Protein AF-A0A9E0ZTP9-F1 (afdb_monomer_lite)

Radius of gyration: 13.66 Å; chains: 1; bounding box: 36×29×37 Å

Sequence (133 aa):
MVERITGANGSGKTSLMIKRTEEVLKNSDGTVVFIDSSDSLNYILPKGVRLINAKDFGIHGAKTLYGFISGLCAGNYDITDIFIDTTLKIIWNKTTDMDDFTSLLFELSKTTGVNFHIAYCDNYSPELVHENY

Foldseek 3Di:
DEKEKEAAPPQCSVVVLQVVLVVCVVVAPFAAEEEEQDPPCPPPHDPRYHYDHCVVVVQAALVSVLVVVLVVLVVDLRAAEYEYEQVCVRHDDPPDDPVVSSVSVVVSCVVRVHYYYYYHYDPVHNHIDMDDD

pLDDT: mean 90.91, std 7.98, range [61.66, 98.56]

Secondary structure (DSSP, 8-state):
-EEEEEESTTSSHHHHHHHHHHHHHHH-SSEEEEEESSTTSTTTS-TT-EEEETTTTT--SHHHHHHHHHHHHHH-TTEEEEEETTHHHHH--TT--HHHHHHHHHHHHHHH--EEEEEEE-SS--S-EEEE-

Structure (mmCIF, N/CA/C/O backbone):
data_AF-A0A9E0ZTP9-F1
#
_entry.id   AF-A0A9E0ZTP9-F1
#
loop_
_atom_site.group_PDB
_atom_site.id
_atom_site.type_symbol
_atom_site.label_atom_id
_atom_site.label_alt_id
_atom_site.label_comp_id
_atom_site.label_asym_id
_atom_site.label_entity_id
_atom_site.label_seq_id
_atom_site.pdbx_PDB_ins_code
_atom_site.Cartn_x
_atom_site.Cartn_y
_atom_site.Cartn_z
_atom_site.occupancy
_atom_site.B_iso_or_equiv
_atom_site.auth_seq_id
_atom_site.auth_comp_id
_atom_site.auth_asym_id
_atom_site.auth_atom_id
_atom_site.pdbx_PDB_model_num
ATOM 1 N N . MET A 1 1 ? -4.799 12.003 3.461 1.00 92.62 1 MET A N 1
ATOM 2 C CA . MET A 1 1 ? -3.355 12.300 3.416 1.00 92.62 1 MET A CA 1
ATOM 3 C C . MET A 1 1 ? -2.650 11.284 2.528 1.00 92.62 1 MET A C 1
ATOM 5 O O . MET A 1 1 ? -3.094 10.137 2.464 1.00 92.62 1 MET A O 1
ATOM 9 N N . VAL A 1 2 ? -1.552 11.687 1.882 1.00 96.44 2 VAL A N 1
ATOM 10 C CA . VAL A 1 2 ? -0.574 10.759 1.292 1.00 96.44 2 VAL A CA 1
ATOM 11 C C . VAL A 1 2 ? 0.808 10.986 1.909 1.00 96.44 2 VAL A C 1
ATOM 13 O O . VAL A 1 2 ? 1.353 12.081 1.838 1.00 96.44 2 VAL A O 1
ATOM 16 N N . GLU A 1 3 ? 1.374 9.945 2.509 1.00 95.62 3 GLU A N 1
ATOM 17 C CA . GLU A 1 3 ? 2.735 9.898 3.046 1.00 95.62 3 GLU A CA 1
ATOM 18 C C . GLU A 1 3 ? 3.663 9.221 2.027 1.00 95.62 3 GLU A C 1
ATOM 20 O O . GLU A 1 3 ? 3.366 8.128 1.535 1.00 95.62 3 GLU A O 1
ATOM 25 N N . ARG A 1 4 ? 4.800 9.846 1.716 1.00 93.94 4 ARG A N 1
ATOM 26 C CA . ARG A 1 4 ? 5.852 9.292 0.857 1.00 93.94 4 ARG A CA 1
ATOM 27 C C . ARG A 1 4 ? 7.104 8.991 1.664 1.00 93.94 4 ARG A C 1
ATOM 29 O O . ARG A 1 4 ? 7.622 9.857 2.361 1.00 93.94 4 ARG A O 1
ATOM 36 N N . ILE A 1 5 ? 7.618 7.775 1.502 1.00 93.81 5 ILE A N 1
ATOM 37 C CA . ILE A 1 5 ? 8.892 7.316 2.056 1.00 93.81 5 ILE A CA 1
ATOM 38 C C . ILE A 1 5 ? 9.822 6.952 0.897 1.00 93.81 5 ILE A C 1
ATOM 40 O O . ILE A 1 5 ? 9.654 5.926 0.230 1.00 93.81 5 ILE A O 1
ATOM 44 N N . THR A 1 6 ? 10.829 7.784 0.655 1.00 92.81 6 THR A N 1
ATOM 45 C CA . THR A 1 6 ? 11.789 7.598 -0.441 1.00 92.81 6 THR A CA 1
ATOM 46 C C . THR A 1 6 ? 13.210 7.427 0.084 1.00 92.81 6 THR A C 1
ATOM 48 O O . THR A 1 6 ? 13.497 7.615 1.264 1.00 92.81 6 THR A O 1
ATOM 51 N N . GLY A 1 7 ? 14.095 6.938 -0.781 1.00 90.88 7 GLY A N 1
ATOM 52 C CA . GLY A 1 7 ? 15.504 6.719 -0.469 1.00 90.88 7 GLY A CA 1
ATOM 53 C C . GLY A 1 7 ? 16.114 5.587 -1.294 1.00 90.88 7 GLY A C 1
ATOM 54 O O . GLY A 1 7 ? 15.385 4.762 -1.863 1.00 90.88 7 GLY A O 1
ATOM 55 N N . ALA A 1 8 ? 17.439 5.480 -1.310 1.00 90.19 8 ALA A N 1
ATOM 56 C CA . ALA A 1 8 ? 18.153 4.442 -2.054 1.00 90.19 8 ALA A CA 1
ATOM 57 C C . ALA A 1 8 ? 17.848 3.008 -1.565 1.00 90.19 8 ALA A C 1
ATOM 59 O O . AL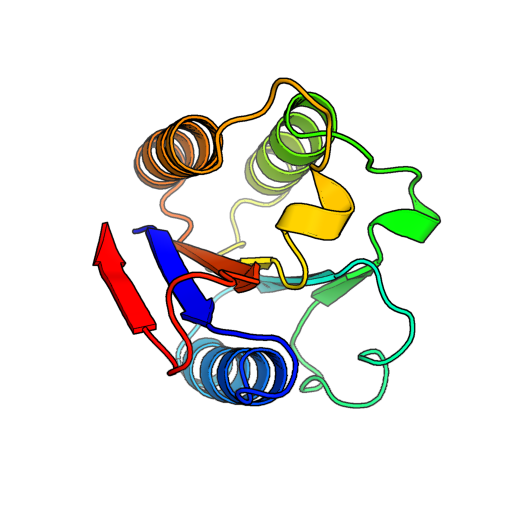A A 1 8 ? 17.340 2.770 -0.464 1.00 90.19 8 ALA A O 1
ATOM 60 N N . ASN A 1 9 ? 18.140 1.998 -2.386 1.00 87.94 9 ASN A N 1
ATOM 61 C CA . ASN A 1 9 ? 18.021 0.598 -1.965 1.00 87.94 9 ASN A CA 1
ATOM 62 C C . ASN A 1 9 ? 18.886 0.324 -0.723 1.00 87.94 9 ASN A C 1
ATOM 64 O O . ASN A 1 9 ? 20.045 0.718 -0.671 1.00 87.94 9 ASN A O 1
ATOM 68 N N . GLY A 1 10 ? 18.318 -0.358 0.275 1.00 87.12 10 GLY A N 1
ATOM 69 C CA . GLY A 1 10 ? 18.999 -0.620 1.548 1.00 87.12 10 GLY A CA 1
ATOM 70 C C . GLY A 1 10 ? 18.915 0.509 2.583 1.00 87.12 10 GLY A C 1
ATOM 71 O O . GLY A 1 10 ? 19.358 0.300 3.705 1.00 87.12 10 GLY A O 1
ATOM 72 N N . SER A 1 11 ? 18.284 1.651 2.279 1.00 90.75 11 SER A N 1
ATOM 73 C CA . SER A 1 11 ? 18.158 2.777 3.225 1.00 90.75 11 SER A CA 1
ATOM 74 C C . SER A 1 11 ? 17.234 2.526 4.429 1.00 90.75 11 SER A C 1
ATOM 76 O O . SER A 1 11 ? 17.151 3.366 5.314 1.00 90.75 11 SER A O 1
ATOM 78 N N . GLY A 1 12 ? 16.529 1.387 4.483 1.00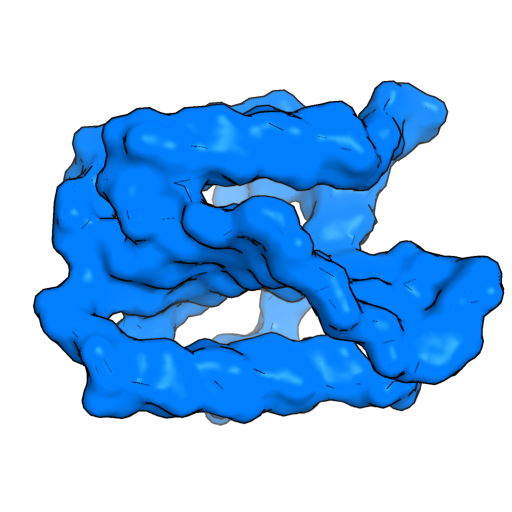 91.00 12 GLY A N 1
ATOM 79 C CA . GLY A 1 12 ? 15.638 1.031 5.599 1.00 91.00 12 GLY A CA 1
ATOM 80 C C . GLY A 1 12 ? 14.149 1.357 5.405 1.00 91.00 12 GLY A C 1
ATOM 81 O O . GLY A 1 12 ? 13.389 1.244 6.362 1.00 91.00 12 GLY A O 1
ATOM 82 N N . LYS A 1 13 ? 13.707 1.707 4.186 1.00 92.38 13 LYS A N 1
ATOM 83 C CA . LYS A 1 13 ? 12.299 2.048 3.868 1.00 92.38 13 LYS A CA 1
ATOM 84 C C . LYS A 1 13 ? 11.284 1.021 4.371 1.00 92.38 13 LYS A C 1
ATOM 86 O O . LYS A 1 13 ? 10.361 1.382 5.086 1.00 92.38 13 LYS A O 1
ATOM 91 N N . THR A 1 14 ? 11.476 -0.256 4.041 1.00 91.31 14 THR A N 1
ATOM 92 C CA . THR A 1 14 ? 10.558 -1.332 4.446 1.00 91.31 14 THR A CA 1
ATOM 93 C C . THR A 1 14 ? 10.484 -1.463 5.969 1.00 91.31 14 THR A C 1
ATOM 95 O O . THR A 1 14 ? 9.394 -1.561 6.525 1.00 91.31 14 THR A O 1
ATOM 98 N N . SER A 1 15 ? 11.618 -1.374 6.673 1.00 91.75 15 SER A N 1
ATOM 99 C CA . SER A 1 15 ? 11.642 -1.383 8.143 1.00 91.75 15 SER A CA 1
ATOM 100 C C . SER A 1 15 ? 10.876 -0.198 8.738 1.00 91.75 15 SER A C 1
ATOM 102 O O . SER A 1 15 ? 10.160 -0.360 9.725 1.00 91.75 15 SER A O 1
ATOM 104 N N . LEU A 1 16 ? 10.990 0.984 8.123 1.00 92.94 16 LEU A N 1
ATOM 105 C CA . LEU A 1 16 ? 10.225 2.165 8.520 1.00 92.94 16 LEU A CA 1
ATOM 106 C C . LEU A 1 16 ? 8.723 1.981 8.256 1.00 92.94 16 LEU A C 1
ATOM 108 O O . LEU A 1 16 ? 7.925 2.266 9.143 1.00 92.94 16 LEU A O 1
ATOM 112 N N . MET A 1 17 ? 8.342 1.446 7.092 1.00 93.50 17 MET A N 1
ATOM 113 C CA . MET A 1 17 ? 6.949 1.133 6.742 1.00 93.50 17 MET A CA 1
ATOM 114 C C . MET A 1 17 ? 6.311 0.170 7.747 1.00 93.50 17 MET A C 1
ATOM 116 O O . MET A 1 17 ? 5.192 0.407 8.194 1.00 93.50 17 MET A O 1
ATOM 120 N N . ILE A 1 18 ? 7.027 -0.882 8.159 1.00 93.19 18 ILE A N 1
ATOM 121 C CA . ILE A 1 18 ? 6.546 -1.839 9.168 1.00 93.19 18 ILE A CA 1
ATOM 122 C C . ILE A 1 18 ? 6.321 -1.138 10.511 1.00 93.19 18 ILE A C 1
ATOM 124 O O . ILE A 1 18 ? 5.239 -1.250 11.086 1.00 93.19 18 ILE A O 1
ATOM 128 N N . LYS A 1 19 ? 7.304 -0.361 10.987 1.00 93.88 19 LYS A N 1
ATOM 129 C CA . LYS A 1 19 ? 7.174 0.404 12.236 1.00 93.88 19 LYS A CA 1
ATOM 130 C C . LYS A 1 19 ? 5.989 1.373 12.179 1.00 93.88 19 LYS A C 1
ATOM 132 O O . LYS A 1 19 ? 5.226 1.482 13.134 1.00 93.88 19 LYS A O 1
ATOM 137 N N . ARG A 1 20 ? 5.806 2.050 11.045 1.00 94.50 20 ARG A N 1
ATOM 138 C CA . ARG A 1 20 ? 4.692 2.974 10.829 1.00 94.50 20 ARG A CA 1
ATOM 139 C C . ARG A 1 20 ? 3.349 2.252 10.852 1.00 94.50 20 ARG A C 1
ATOM 141 O O . ARG A 1 20 ? 2.416 2.714 11.499 1.00 94.50 20 ARG A O 1
ATOM 148 N N . THR A 1 21 ? 3.286 1.087 10.217 1.00 95.44 21 THR A N 1
ATOM 149 C CA . THR A 1 21 ? 2.098 0.230 10.219 1.00 95.44 21 THR A CA 1
ATOM 150 C C . THR A 1 21 ? 1.737 -0.205 11.641 1.00 95.44 21 THR A C 1
ATOM 152 O O . THR A 1 21 ? 0.567 -0.178 12.004 1.00 95.44 21 THR A O 1
ATOM 155 N N . GLU A 1 22 ? 2.716 -0.557 12.481 1.00 94.62 22 GLU A N 1
ATOM 156 C CA . GLU A 1 22 ? 2.485 -0.879 13.898 1.00 94.62 22 GLU A CA 1
ATOM 157 C C . GLU A 1 22 ? 1.913 0.295 14.696 1.00 94.62 22 GLU A C 1
ATOM 159 O O . GLU A 1 22 ? 1.023 0.105 15.527 1.00 94.62 22 GLU A O 1
ATOM 164 N N . GLU A 1 23 ? 2.441 1.499 14.482 1.00 95.25 23 GLU A N 1
ATOM 165 C CA . GLU A 1 23 ? 1.958 2.717 15.135 1.00 95.25 23 GLU A CA 1
ATOM 166 C C . GLU A 1 23 ? 0.524 3.042 14.713 1.00 95.25 23 GLU A C 1
ATOM 168 O O . GLU A 1 23 ? -0.316 3.322 15.568 1.00 95.25 23 GLU A O 1
ATOM 173 N N . VAL A 1 24 ? 0.232 2.964 13.414 1.00 95.88 24 VAL A N 1
ATOM 17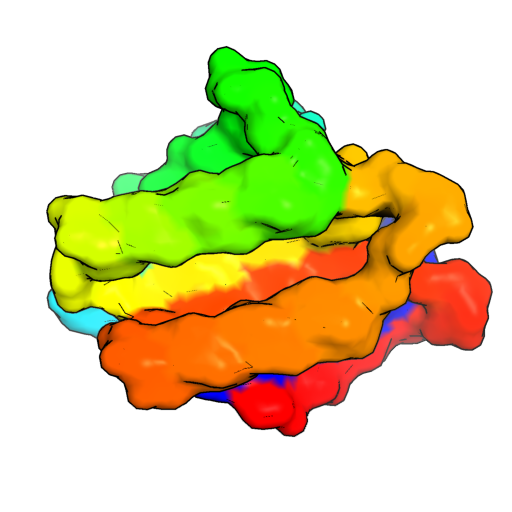4 C CA . VAL A 1 24 ? -1.107 3.203 12.867 1.00 95.88 24 VAL A CA 1
ATOM 175 C C . VAL A 1 24 ? -2.090 2.152 13.368 1.00 95.88 24 VAL A C 1
ATOM 177 O O . VAL A 1 24 ? -3.134 2.507 13.900 1.00 95.88 24 VAL A O 1
ATOM 180 N N . LEU A 1 25 ? -1.736 0.866 13.308 1.00 96.19 25 LEU A N 1
ATOM 181 C CA . LEU A 1 25 ? -2.609 -0.223 13.749 1.00 96.19 25 LEU A CA 1
ATOM 182 C C . LEU A 1 25 ? -3.013 -0.097 15.226 1.00 96.19 25 LEU A C 1
ATOM 184 O O . LEU A 1 25 ? -4.135 -0.434 15.577 1.00 96.19 25 LEU A O 1
ATOM 188 N N . LYS A 1 26 ? -2.122 0.396 16.098 1.00 95.75 26 LYS A N 1
ATOM 189 C CA . LYS A 1 26 ? -2.433 0.611 17.525 1.00 95.75 26 LYS A CA 1
ATOM 190 C C . LYS A 1 26 ? -3.482 1.695 17.769 1.00 95.75 26 LYS A C 1
ATOM 192 O O . LYS A 1 26 ? -4.108 1.676 18.822 1.00 95.75 26 LYS A O 1
ATOM 197 N N . ASN A 1 27 ? -3.611 2.643 16.845 1.00 95.19 27 ASN A N 1
ATOM 198 C CA . ASN A 1 27 ? -4.491 3.805 16.966 1.00 95.19 27 ASN A CA 1
ATOM 199 C C . ASN A 1 27 ? -5.647 3.780 15.955 1.00 95.19 27 ASN A C 1
ATOM 201 O O . ASN A 1 27 ? -6.438 4.717 15.923 1.00 95.19 27 ASN A O 1
ATOM 205 N N . SER A 1 28 ? -5.712 2.756 15.102 1.00 93.56 28 SER A N 1
ATOM 206 C CA . SER A 1 28 ? -6.756 2.612 14.096 1.00 93.56 28 SER A CA 1
ATOM 207 C C . SER A 1 28 ? -7.966 1.909 14.700 1.00 93.56 28 SER A C 1
ATOM 209 O O . SER A 1 28 ? -7.840 0.852 15.318 1.00 93.56 28 SER A O 1
ATOM 211 N N . ASP A 1 29 ? -9.142 2.477 14.447 1.00 93.38 29 ASP A N 1
ATOM 212 C CA . ASP A 1 29 ? -10.438 1.868 14.757 1.00 93.38 29 ASP A CA 1
ATOM 213 C C . ASP A 1 29 ? -10.987 1.037 13.576 1.00 93.38 29 ASP A C 1
ATOM 215 O O . ASP A 1 29 ? -12.151 0.638 13.580 1.00 93.38 29 ASP A O 1
ATOM 219 N N . GLY A 1 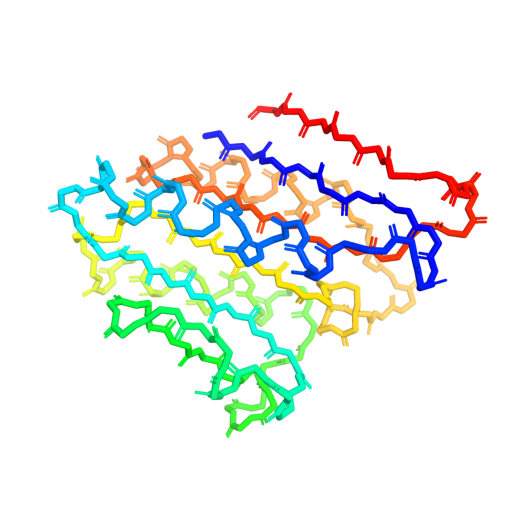30 ? -10.168 0.773 12.550 1.00 96.12 30 GLY A N 1
ATOM 220 C CA . GLY A 1 30 ? -10.589 0.084 11.333 1.00 96.12 30 GLY A CA 1
ATOM 221 C C . GLY A 1 30 ? -9.549 -0.875 10.751 1.00 96.12 30 GLY A C 1
ATOM 222 O O . GLY A 1 30 ? -8.736 -1.480 11.448 1.00 96.12 30 GLY A O 1
ATOM 223 N N . THR A 1 31 ? -9.631 -1.091 9.440 1.00 97.81 31 THR A N 1
ATOM 224 C CA . THR A 1 31 ? -8.785 -2.034 8.707 1.00 97.81 31 THR A CA 1
ATOM 225 C C . THR A 1 31 ? -7.548 -1.332 8.158 1.00 97.81 31 THR A C 1
ATOM 227 O O . THR A 1 31 ? -7.651 -0.431 7.329 1.00 97.81 31 THR A O 1
ATOM 230 N N . VAL A 1 32 ? -6.372 -1.833 8.540 1.00 98.12 32 VAL A N 1
ATOM 231 C CA . VAL A 1 32 ? -5.090 -1.452 7.936 1.00 98.12 32 VAL A CA 1
ATOM 232 C C . VAL A 1 32 ? -4.694 -2.495 6.894 1.00 98.12 32 VAL A C 1
ATOM 234 O O . VAL A 1 32 ? -4.602 -3.692 7.192 1.00 98.12 32 VAL A O 1
ATOM 237 N N . VAL A 1 33 ? -4.462 -2.046 5.662 1.00 97.75 33 VAL A N 1
ATOM 238 C CA . VAL A 1 33 ? -4.035 -2.895 4.541 1.00 97.75 33 VAL A CA 1
ATOM 239 C C . VAL A 1 33 ? -2.582 -2.595 4.201 1.00 97.75 33 VAL A C 1
ATOM 241 O O . VAL A 1 33 ? -2.161 -1.442 4.191 1.00 97.75 33 VAL A O 1
ATOM 244 N N . PHE A 1 34 ? -1.822 -3.634 3.882 1.00 97.06 34 PHE A N 1
ATOM 245 C CA . PHE A 1 34 ? -0.457 -3.521 3.393 1.00 97.06 34 PHE A CA 1
ATOM 246 C C . PHE A 1 34 ? -0.347 -4.233 2.050 1.00 97.06 34 PHE A C 1
ATOM 248 O O . PHE A 1 34 ? -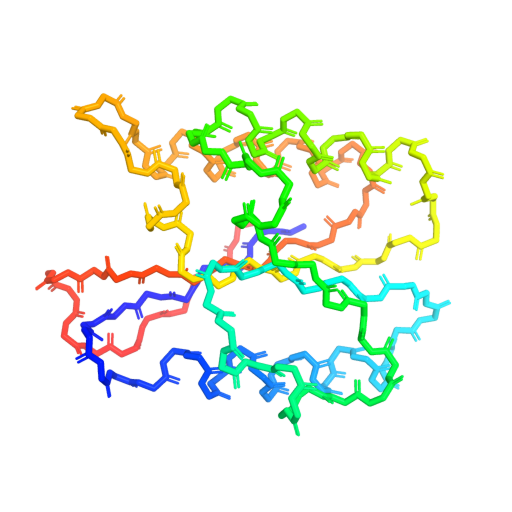0.677 -5.410 1.940 1.00 97.06 34 PHE A O 1
ATOM 255 N N . ILE A 1 35 ? 0.105 -3.524 1.026 1.00 96.31 35 ILE A N 1
ATOM 256 C CA . ILE A 1 35 ? 0.320 -4.032 -0.324 1.00 96.31 35 ILE A CA 1
ATOM 257 C C . ILE A 1 35 ? 1.826 -4.085 -0.566 1.00 96.31 35 ILE A C 1
ATOM 259 O O . ILE A 1 35 ? 2.527 -3.096 -0.366 1.00 96.31 35 ILE A O 1
ATOM 263 N N . ASP A 1 36 ? 2.324 -5.231 -1.016 1.00 92.94 36 ASP A N 1
ATOM 264 C CA . ASP A 1 36 ? 3.717 -5.390 -1.437 1.00 92.94 36 ASP A CA 1
ATOM 265 C C . ASP A 1 36 ? 3.808 -6.289 -2.677 1.00 92.94 36 ASP A C 1
ATOM 267 O O . ASP A 1 36 ? 2.847 -6.948 -3.058 1.00 92.94 36 ASP A O 1
ATOM 271 N N . SER A 1 37 ? 4.966 -6.312 -3.332 1.00 89.00 37 SER A N 1
ATOM 272 C CA . SER A 1 37 ? 5.272 -7.204 -4.455 1.00 89.00 37 SER A CA 1
ATOM 273 C C . SER A 1 37 ? 6.322 -8.269 -4.121 1.00 89.00 37 SER A C 1
ATOM 275 O O . SER A 1 37 ? 6.878 -8.899 -5.030 1.00 89.00 37 SER A O 1
ATOM 277 N N . SER A 1 38 ? 6.655 -8.464 -2.844 1.00 82.56 38 SER A N 1
ATOM 278 C CA . SER A 1 38 ? 7.594 -9.485 -2.388 1.00 82.56 38 SER A CA 1
ATOM 279 C C . SER A 1 38 ? 6.941 -10.471 -1.425 1.00 82.56 38 SER A C 1
ATOM 281 O O . SER A 1 38 ? 6.056 -10.129 -0.647 1.00 82.56 38 SER A O 1
ATOM 283 N N . ASP A 1 39 ? 7.456 -11.697 -1.413 1.00 75.81 39 ASP A N 1
ATOM 284 C CA . ASP A 1 39 ? 6.969 -12.748 -0.511 1.00 75.81 39 ASP A CA 1
ATOM 285 C C . ASP A 1 39 ? 7.553 -12.615 0.909 1.00 75.81 39 ASP A C 1
ATOM 287 O O . ASP A 1 39 ? 7.330 -13.462 1.774 1.00 75.81 39 ASP A O 1
ATOM 291 N N . SER A 1 40 ? 8.342 -11.563 1.157 1.00 74.69 40 SER A N 1
ATOM 292 C CA . SER A 1 40 ? 9.200 -11.442 2.339 1.00 74.69 40 SER A CA 1
ATOM 293 C C . SER A 1 40 ? 8.475 -10.977 3.605 1.00 74.69 40 SER A C 1
ATOM 295 O O . SER A 1 40 ? 8.989 -11.174 4.705 1.00 74.69 40 SER A O 1
ATOM 297 N N . LEU A 1 41 ? 7.278 -10.393 3.475 1.00 74.50 41 LEU A N 1
ATOM 298 C CA . LEU A 1 41 ? 6.618 -9.678 4.576 1.00 74.50 41 LEU A CA 1
ATOM 299 C C . LEU A 1 41 ? 5.580 -10.497 5.353 1.00 74.50 41 LEU A C 1
ATOM 301 O O . LEU A 1 41 ? 5.178 -10.081 6.440 1.00 74.50 41 LEU A O 1
ATOM 305 N N . ASN A 1 42 ? 5.192 -11.677 4.856 1.00 69.31 42 ASN A N 1
ATOM 306 C CA . ASN A 1 42 ? 4.127 -12.508 5.442 1.00 69.31 42 ASN A CA 1
ATOM 307 C C . ASN A 1 42 ? 4.324 -12.832 6.936 1.00 69.31 42 ASN A C 1
ATOM 309 O O . ASN A 1 42 ? 3.346 -12.949 7.668 1.00 69.31 42 ASN A O 1
ATOM 313 N N . TYR A 1 43 ? 5.571 -12.962 7.403 1.00 69.06 43 TYR A N 1
ATOM 314 C CA . TYR A 1 43 ? 5.888 -13.312 8.797 1.00 69.06 43 TYR A CA 1
ATOM 315 C C . TYR A 1 43 ? 6.353 -12.128 9.652 1.00 69.06 43 TYR A C 1
ATOM 317 O O . TYR A 1 43 ? 6.681 -12.315 10.822 1.00 69.06 43 TYR A O 1
ATOM 325 N N . ILE A 1 44 ? 6.423 -10.931 9.069 1.00 84.56 44 ILE A N 1
ATOM 326 C CA . ILE A 1 44 ? 7.008 -9.750 9.713 1.00 84.56 44 ILE A CA 1
ATOM 327 C C . ILE A 1 44 ? 5.915 -8.783 10.173 1.00 84.56 44 ILE A C 1
ATOM 329 O O . ILE A 1 44 ? 6.067 -8.134 11.205 1.00 84.56 44 ILE A O 1
ATOM 333 N N . LEU A 1 45 ? 4.806 -8.691 9.434 1.00 89.31 45 LEU A N 1
ATOM 334 C CA . LEU A 1 45 ? 3.742 -7.747 9.758 1.00 89.31 45 LEU A CA 1
ATOM 335 C C . LEU A 1 45 ? 2.946 -8.151 11.017 1.00 89.31 45 LEU A C 1
ATOM 337 O O . LEU A 1 45 ? 2.742 -9.340 11.280 1.00 89.31 45 LEU A O 1
ATOM 341 N N . PRO A 1 46 ? 2.439 -7.170 11.787 1.00 88.75 46 PRO A N 1
ATOM 342 C CA . PRO A 1 46 ? 1.581 -7.431 12.938 1.00 88.75 46 PRO A CA 1
ATOM 343 C C . PRO A 1 46 ? 0.307 -8.197 12.563 1.00 88.75 46 PRO A C 1
ATOM 345 O O . PRO A 1 46 ? -0.287 -7.962 11.513 1.00 88.75 46 PRO A O 1
ATOM 348 N N . LYS A 1 47 ? -0.190 -9.038 13.481 1.00 85.38 47 LYS A N 1
ATOM 349 C CA . LYS A 1 47 ? -1.351 -9.932 13.274 1.00 85.38 47 LYS A CA 1
ATOM 350 C C . LYS A 1 47 ? -2.685 -9.249 12.896 1.00 85.38 47 LYS A C 1
ATOM 352 O O . LYS A 1 47 ? -3.632 -9.959 12.583 1.00 85.38 47 LYS A O 1
ATOM 357 N N . GLY A 1 48 ? -2.785 -7.919 12.936 1.00 90.56 48 GLY A N 1
ATOM 358 C CA . GLY A 1 48 ? -3.985 -7.163 12.540 1.00 90.56 48 GLY A CA 1
ATOM 359 C C . GLY A 1 48 ? -3.916 -6.532 11.147 1.00 90.56 48 GLY A C 1
ATOM 360 O O . GLY A 1 48 ? -4.912 -5.995 10.671 1.00 90.56 48 GLY A O 1
ATOM 361 N N . VAL A 1 49 ? -2.760 -6.593 10.485 1.00 94.88 49 VAL A N 1
ATOM 362 C CA . VAL A 1 49 ? -2.567 -5.999 9.160 1.00 94.88 49 VAL A CA 1
ATOM 363 C C . VAL A 1 49 ? -3.002 -6.986 8.087 1.00 94.88 49 VAL A C 1
ATOM 365 O O . VAL A 1 49 ? -2.586 -8.145 8.089 1.00 94.88 49 VAL A O 1
ATOM 368 N N . ARG A 1 50 ? -3.810 -6.526 7.129 1.00 94.88 50 ARG A N 1
ATOM 369 C CA . ARG A 1 50 ? -4.165 -7.328 5.953 1.00 94.88 50 ARG A CA 1
ATOM 370 C C . ARG A 1 50 ? -3.097 -7.169 4.880 1.00 94.88 50 ARG A C 1
ATOM 372 O O . ARG A 1 50 ? -3.077 -6.160 4.182 1.00 94.88 50 ARG A O 1
ATOM 379 N N . LEU A 1 51 ? -2.227 -8.164 4.747 1.00 94.69 51 LEU A N 1
ATOM 380 C CA . LEU A 1 51 ? -1.233 -8.202 3.678 1.00 94.69 51 LEU A CA 1
ATOM 381 C C . LEU A 1 51 ? -1.857 -8.684 2.362 1.00 94.69 51 LEU A C 1
ATOM 383 O O . LEU A 1 51 ? -2.552 -9.698 2.321 1.00 94.69 51 LEU A O 1
ATOM 387 N N . ILE A 1 52 ? -1.569 -7.962 1.285 1.00 94.94 52 ILE A N 1
ATOM 388 C CA . ILE A 1 52 ? -1.909 -8.302 -0.091 1.00 94.94 52 ILE A CA 1
ATOM 389 C C . ILE A 1 52 ? -0.613 -8.320 -0.895 1.00 94.94 52 ILE A C 1
ATOM 391 O O . ILE A 1 52 ? 0.072 -7.305 -1.019 1.00 94.94 52 ILE A O 1
ATOM 395 N N . ASN A 1 53 ? -0.294 -9.467 -1.484 1.00 93.31 53 ASN A N 1
ATOM 396 C CA . ASN A 1 53 ? 0.805 -9.568 -2.432 1.00 93.31 53 ASN A CA 1
ATOM 397 C C . ASN A 1 53 ? 0.296 -9.243 -3.840 1.00 93.31 53 ASN A C 1
ATOM 399 O O . ASN A 1 53 ? -0.480 -9.996 -4.425 1.00 93.31 53 ASN A O 1
ATOM 403 N N . ALA A 1 54 ? 0.736 -8.120 -4.400 1.00 93.94 54 ALA A N 1
ATOM 404 C CA . ALA A 1 54 ? 0.331 -7.646 -5.717 1.00 93.94 54 ALA A CA 1
ATOM 405 C C . ALA A 1 54 ? 0.604 -8.674 -6.830 1.00 93.94 54 ALA A C 1
ATOM 407 O O . ALA A 1 54 ? -0.170 -8.760 -7.785 1.00 93.94 54 ALA A O 1
ATOM 408 N N . LYS A 1 55 ? 1.670 -9.481 -6.706 1.00 91.38 55 LYS A N 1
ATOM 409 C CA . LYS A 1 55 ? 2.023 -10.498 -7.710 1.00 91.38 55 LYS A CA 1
ATOM 410 C C . LYS A 1 55 ? 1.016 -11.637 -7.772 1.00 91.38 55 LYS A C 1
ATOM 412 O O . LYS A 1 55 ? 0.670 -12.057 -8.873 1.00 91.38 55 LYS A O 1
ATOM 417 N N . ASP A 1 56 ? 0.515 -12.086 -6.624 1.00 92.94 56 ASP A N 1
ATOM 418 C CA . ASP A 1 56 ? -0.418 -13.219 -6.540 1.00 92.94 56 ASP A CA 1
ATOM 419 C C . ASP A 1 56 ? -1.731 -12.939 -7.286 1.00 92.94 56 ASP A C 1
ATOM 421 O O . ASP A 1 56 ? -2.392 -13.857 -7.769 1.00 92.94 56 ASP A O 1
ATOM 425 N N . PHE A 1 57 ? -2.077 -11.657 -7.439 1.00 93.75 57 PHE A N 1
ATOM 426 C CA . PHE A 1 57 ? -3.279 -11.194 -8.132 1.00 93.75 57 PHE A CA 1
ATOM 427 C C . PHE A 1 57 ? -2.995 -10.553 -9.500 1.00 93.75 57 PHE A C 1
ATOM 429 O O . PHE A 1 57 ? -3.900 -9.983 -10.108 1.00 93.75 57 PHE A O 1
ATOM 436 N N . GLY A 1 58 ? -1.753 -10.618 -9.997 1.00 92.88 58 GLY A N 1
ATOM 437 C CA . GLY A 1 58 ? -1.372 -10.031 -11.286 1.00 92.88 58 GLY A CA 1
ATOM 438 C C . GLY A 1 58 ? -1.518 -8.504 -11.349 1.00 92.88 58 GLY A C 1
ATOM 439 O O . GLY A 1 58 ? -1.742 -7.943 -12.424 1.00 92.88 58 GLY A O 1
ATOM 440 N N . ILE A 1 59 ? -1.418 -7.817 -10.209 1.00 93.94 59 ILE A N 1
ATOM 441 C CA . ILE A 1 59 ? -1.547 -6.361 -10.122 1.00 93.94 59 ILE A CA 1
ATOM 442 C C . ILE A 1 59 ? -0.238 -5.729 -10.600 1.00 93.94 59 ILE A C 1
ATOM 444 O O . ILE A 1 59 ? 0.748 -5.654 -9.866 1.00 93.94 59 ILE A O 1
ATOM 448 N N . HIS A 1 60 ? -0.242 -5.260 -11.848 1.00 91.81 60 HIS A N 1
ATOM 449 C CA . HIS A 1 60 ? 0.915 -4.642 -12.492 1.00 91.81 60 HIS A CA 1
ATOM 450 C C . HIS A 1 60 ? 0.526 -3.375 -13.260 1.00 91.81 60 HIS A C 1
ATOM 452 O O . HIS A 1 60 ? -0.441 -3.359 -14.027 1.00 91.81 60 HIS A O 1
ATOM 458 N N . GLY A 1 61 ? 1.317 -2.317 -13.075 1.00 92.19 61 GLY A N 1
ATOM 459 C CA . GLY A 1 61 ? 1.111 -1.002 -13.677 1.00 92.19 61 GLY A CA 1
ATOM 460 C C . GLY A 1 61 ? 0.208 -0.079 -12.853 1.00 92.19 61 GLY A C 1
ATOM 461 O O . GLY A 1 61 ? -0.701 -0.521 -12.150 1.00 92.19 61 GLY A O 1
ATOM 462 N N . ALA A 1 62 ? 0.443 1.231 -12.975 1.00 92.62 62 ALA A N 1
ATOM 463 C CA . ALA A 1 62 ? -0.248 2.256 -12.187 1.00 92.62 62 ALA A CA 1
ATOM 464 C C . ALA A 1 62 ? -1.777 2.208 -12.290 1.00 92.62 62 ALA A C 1
ATOM 466 O O . ALA A 1 62 ? -2.454 2.266 -11.269 1.00 92.62 62 ALA A O 1
ATOM 467 N N . LYS A 1 63 ? -2.336 2.064 -13.501 1.00 92.38 63 LYS A N 1
ATOM 468 C CA . LYS A 1 63 ? -3.798 2.020 -13.694 1.00 92.38 63 LYS A CA 1
ATOM 469 C C . LYS A 1 63 ? -4.434 0.816 -12.999 1.00 92.38 63 LYS A C 1
ATOM 471 O O . LYS A 1 63 ? -5.472 0.962 -12.363 1.00 92.38 63 LYS A O 1
ATOM 476 N N . THR A 1 64 ? -3.802 -0.352 -13.103 1.00 95.00 64 THR A N 1
ATOM 477 C CA . THR A 1 64 ? -4.275 -1.589 -12.469 1.00 95.00 64 THR A CA 1
ATOM 478 C C . THR A 1 64 ? -4.213 -1.473 -10.952 1.00 95.00 64 THR A C 1
ATOM 480 O O . THR A 1 64 ? -5.197 -1.770 -10.280 1.00 95.00 64 THR A O 1
ATOM 483 N N . LEU A 1 65 ? -3.089 -0.984 -10.413 1.00 95.94 65 LEU A N 1
ATOM 484 C CA . LEU A 1 65 ? -2.934 -0.771 -8.976 1.00 95.94 65 LEU A CA 1
ATOM 485 C C . LEU A 1 65 ? -3.952 0.250 -8.448 1.00 95.94 65 LEU A C 1
ATOM 487 O O . LEU A 1 65 ? -4.618 -0.014 -7.453 1.00 95.94 65 LEU A O 1
ATOM 491 N N . TYR A 1 66 ? -4.128 1.379 -9.139 1.00 96.38 66 TYR A N 1
ATOM 492 C CA . TYR A 1 66 ? -5.115 2.392 -8.764 1.00 96.38 66 TYR A CA 1
ATOM 493 C C . TYR A 1 66 ? -6.546 1.844 -8.782 1.00 96.38 66 TYR A C 1
ATOM 495 O O . TYR A 1 66 ? -7.304 2.071 -7.839 1.00 96.38 66 TYR A O 1
ATOM 503 N N . GLY A 1 67 ? -6.917 1.099 -9.829 1.00 97.69 67 GLY A N 1
ATOM 504 C CA . GLY A 1 67 ? -8.234 0.470 -9.930 1.00 97.69 67 GLY A CA 1
ATOM 505 C C . GLY A 1 67 ? -8.478 -0.535 -8.806 1.00 97.69 67 GLY A C 1
ATOM 506 O O . GLY A 1 67 ? -9.554 -0.544 -8.214 1.00 97.69 67 GLY A O 1
ATOM 507 N N . PHE A 1 68 ? -7.461 -1.328 -8.459 1.00 98.06 68 PHE A N 1
ATOM 508 C CA . PHE A 1 68 ? -7.523 -2.263 -7.340 1.00 98.06 68 PHE A CA 1
ATOM 509 C C . PHE A 1 68 ? -7.726 -1.550 -5.999 1.00 98.06 68 PHE A C 1
ATOM 511 O O . PHE A 1 68 ? -8.647 -1.893 -5.265 1.00 98.06 68 PHE A O 1
ATOM 518 N N . ILE A 1 69 ? -6.925 -0.522 -5.705 1.00 98.12 69 ILE A N 1
ATOM 519 C CA . ILE A 1 69 ? -7.041 0.273 -4.472 1.00 98.12 69 ILE A CA 1
ATOM 520 C C . ILE A 1 69 ? -8.408 0.956 -4.392 1.00 98.12 69 ILE A C 1
ATOM 522 O O . ILE A 1 69 ? -9.082 0.865 -3.371 1.00 98.12 69 ILE A O 1
ATOM 526 N N . SER A 1 70 ? -8.856 1.574 -5.486 1.00 98.31 70 SER A N 1
ATOM 527 C CA . SER A 1 70 ? -10.192 2.176 -5.573 1.00 98.31 70 SER A CA 1
ATOM 528 C C . SER A 1 70 ? -11.290 1.146 -5.290 1.00 98.31 70 SER A C 1
ATOM 530 O O . SER A 1 70 ? -12.238 1.434 -4.564 1.00 98.31 70 SER A O 1
ATOM 532 N N . GLY A 1 71 ? -11.142 -0.075 -5.813 1.00 98.25 71 GLY A N 1
ATOM 533 C CA . GLY A 1 71 ? -12.042 -1.193 -5.539 1.00 98.25 71 GLY A CA 1
ATOM 534 C C . GLY A 1 71 ? -12.019 -1.651 -4.077 1.00 98.25 71 GLY A C 1
ATOM 535 O O . GLY A 1 71 ? -13.081 -1.918 -3.521 1.00 98.25 71 GLY A O 1
ATOM 536 N N . LEU A 1 72 ? -10.844 -1.694 -3.434 1.00 98.12 72 LEU A N 1
ATOM 537 C CA . LEU A 1 72 ? -10.726 -1.989 -2.001 1.00 98.12 72 LEU A CA 1
ATOM 538 C C . LEU A 1 72 ? -11.484 -0.956 -1.164 1.00 98.12 72 LEU A C 1
ATOM 540 O O . LEU A 1 72 ? -12.288 -1.344 -0.321 1.00 98.12 72 LEU A O 1
ATOM 544 N N . CYS A 1 73 ? -11.273 0.336 -1.430 1.00 98.12 73 CYS A N 1
ATOM 545 C CA . CYS A 1 73 ? -11.966 1.415 -0.727 1.00 98.12 73 CYS A CA 1
ATOM 546 C C . CYS A 1 73 ? -13.485 1.368 -0.957 1.00 98.12 73 CYS A C 1
ATOM 548 O O . CYS A 1 73 ? -14.253 1.543 -0.020 1.00 98.12 73 CYS A O 1
ATOM 550 N N . ALA A 1 74 ? -13.933 1.092 -2.186 1.00 98.00 74 ALA A N 1
ATOM 551 C CA . ALA A 1 74 ? -15.359 0.985 -2.502 1.00 98.00 74 ALA A CA 1
ATOM 552 C C . ALA A 1 74 ? -16.024 -0.262 -1.887 1.00 98.00 74 ALA A C 1
ATOM 554 O O . ALA A 1 74 ? -17.225 -0.254 -1.614 1.00 98.00 74 ALA A O 1
ATOM 555 N N . GLY A 1 75 ? -15.260 -1.343 -1.707 1.00 97.81 75 GLY A N 1
ATOM 556 C CA . GLY A 1 75 ? -15.741 -2.613 -1.163 1.00 97.81 75 GLY A CA 1
ATOM 557 C C . GLY A 1 75 ? -15.648 -2.728 0.359 1.00 97.81 75 GLY A C 1
ATOM 558 O O . GLY A 1 75 ? -16.327 -3.575 0.937 1.00 97.81 75 GLY A O 1
ATOM 559 N N . ASN A 1 76 ? -14.821 -1.910 1.013 1.00 97.62 76 ASN A N 1
ATOM 560 C CA . ASN A 1 76 ? -14.628 -1.932 2.458 1.00 97.62 76 ASN A CA 1
ATOM 561 C C . ASN A 1 76 ? -14.433 -0.513 3.014 1.00 97.62 76 ASN A C 1
ATOM 563 O O . ASN A 1 76 ? -13.322 0.018 3.021 1.00 97.62 76 ASN A O 1
ATOM 567 N N . TYR A 1 77 ? -15.521 0.060 3.530 1.00 95.75 77 TYR A N 1
ATOM 568 C CA . TYR A 1 77 ? -15.539 1.390 4.144 1.00 95.75 77 TYR A CA 1
ATOM 569 C C . TYR A 1 77 ? -14.856 1.448 5.517 1.00 95.75 77 TYR A C 1
ATOM 571 O O . TYR A 1 77 ? -14.613 2.543 6.012 1.00 95.75 77 TYR A O 1
ATOM 579 N N . ASP A 1 78 ? -14.510 0.301 6.112 1.00 97.50 78 ASP A N 1
ATOM 580 C CA . ASP A 1 78 ? -13.773 0.257 7.378 1.00 97.50 78 ASP A CA 1
ATOM 581 C C . ASP A 1 78 ? -12.260 0.429 7.170 1.00 97.50 78 ASP A C 1
ATOM 583 O O . ASP A 1 78 ? -11.512 0.442 8.144 1.00 97.50 78 ASP A O 1
ATOM 587 N N . ILE A 1 79 ? -11.759 0.502 5.928 1.00 98.50 79 ILE A N 1
ATOM 588 C CA . ILE A 1 79 ? -10.332 0.752 5.681 1.00 98.50 79 ILE A CA 1
ATOM 589 C C . ILE A 1 79 ? -9.978 2.162 6.149 1.00 98.50 79 ILE A C 1
ATOM 591 O O . ILE A 1 79 ? -10.588 3.130 5.709 1.00 98.50 79 ILE A O 1
ATOM 595 N N . THR A 1 80 ? -8.953 2.276 6.992 1.00 98.12 80 THR A N 1
ATOM 596 C CA . THR A 1 80 ? -8.430 3.572 7.451 1.00 98.12 80 THR A CA 1
ATOM 597 C C . THR A 1 80 ? -7.131 3.931 6.746 1.00 98.12 80 THR A C 1
ATOM 599 O O . THR A 1 80 ? -6.931 5.082 6.364 1.00 98.12 80 THR A O 1
ATOM 602 N N . ASP A 1 81 ? -6.262 2.940 6.524 1.00 98.56 81 ASP A N 1
ATOM 603 C CA . ASP A 1 81 ? -4.911 3.161 6.017 1.00 98.56 81 ASP A CA 1
ATOM 604 C C . ASP A 1 81 ? -4.505 2.052 5.042 1.00 98.56 81 ASP A C 1
ATOM 606 O O . ASP A 1 81 ? -4.722 0.858 5.285 1.00 98.56 81 ASP A O 1
ATOM 610 N N . ILE A 1 82 ? -3.882 2.457 3.935 1.00 98.50 82 ILE A N 1
ATOM 611 C CA . ILE A 1 82 ? -3.289 1.553 2.950 1.00 98.50 82 ILE A CA 1
ATOM 612 C C . ILE A 1 82 ? -1.807 1.887 2.797 1.00 98.50 82 ILE A C 1
ATOM 614 O O . ILE A 1 82 ? -1.429 2.953 2.309 1.00 98.50 82 ILE A O 1
ATOM 618 N N . PHE A 1 83 ? -0.969 0.927 3.171 1.00 97.62 83 PHE A N 1
ATOM 619 C CA . PHE A 1 83 ? 0.469 0.937 2.940 1.00 97.62 83 PHE A CA 1
ATOM 620 C C . PHE A 1 83 ? 0.785 0.249 1.614 1.00 97.62 83 PHE A C 1
ATOM 622 O O . PHE A 1 83 ? 0.229 -0.804 1.315 1.00 97.62 83 PHE A O 1
ATOM 629 N N . ILE A 1 84 ? 1.684 0.825 0.822 1.00 96.12 84 ILE A N 1
ATOM 630 C CA . ILE A 1 84 ? 2.142 0.281 -0.458 1.00 96.12 84 ILE A CA 1
ATOM 631 C C . ILE A 1 84 ? 3.670 0.315 -0.458 1.00 96.12 84 ILE A C 1
ATOM 633 O O . ILE A 1 84 ? 4.289 1.357 -0.693 1.00 96.12 84 ILE A O 1
ATOM 637 N N . ASP A 1 85 ? 4.297 -0.823 -0.167 1.00 91.94 85 ASP A N 1
ATOM 638 C CA . ASP A 1 85 ? 5.744 -0.966 -0.322 1.00 91.94 85 ASP A CA 1
ATOM 639 C C . ASP A 1 85 ? 6.096 -1.319 -1.770 1.00 91.94 85 ASP A C 1
ATOM 641 O O . ASP A 1 85 ? 5.257 -1.726 -2.575 1.00 91.94 85 ASP A O 1
ATOM 645 N N . THR A 1 86 ? 7.364 -1.107 -2.118 1.00 83.62 86 THR A N 1
ATOM 646 C CA . THR A 1 86 ? 7.930 -1.375 -3.437 1.00 83.62 86 THR A CA 1
ATOM 647 C C . THR A 1 86 ? 7.101 -0.788 -4.583 1.00 83.62 86 THR A C 1
ATOM 649 O O . THR A 1 86 ? 7.096 -1.337 -5.684 1.00 83.62 86 THR A O 1
ATOM 652 N N . THR A 1 87 ? 6.462 0.369 -4.360 1.00 84.62 87 THR A N 1
ATOM 653 C CA . THR A 1 87 ? 5.457 0.958 -5.265 1.00 84.62 87 THR A CA 1
ATOM 654 C C . THR A 1 87 ? 5.973 1.049 -6.699 1.00 84.62 87 THR A C 1
ATOM 656 O O . THR A 1 87 ? 5.303 0.594 -7.625 1.00 84.62 87 THR A O 1
ATOM 659 N N . LEU A 1 88 ? 7.214 1.524 -6.883 1.00 86.69 88 LEU A N 1
ATOM 660 C CA . LEU A 1 88 ? 7.855 1.554 -8.198 1.00 86.69 88 LEU A CA 1
ATOM 661 C C . LEU A 1 88 ? 7.902 0.173 -8.855 1.00 86.69 88 LEU A C 1
ATOM 663 O O . LEU A 1 88 ? 7.568 0.080 -10.019 1.00 86.69 88 LEU A O 1
ATOM 667 N N . LYS A 1 89 ? 8.235 -0.916 -8.152 1.00 86.81 89 LYS A N 1
ATOM 668 C CA . LYS A 1 89 ? 8.258 -2.265 -8.752 1.00 86.81 89 LYS A CA 1
ATOM 669 C C . LYS A 1 89 ? 6.878 -2.722 -9.233 1.00 86.81 89 LYS A C 1
ATOM 671 O O . LYS A 1 89 ? 6.810 -3.472 -10.203 1.00 86.81 89 LYS A O 1
ATOM 676 N N . ILE A 1 90 ? 5.803 -2.287 -8.574 1.00 87.62 90 ILE A N 1
ATOM 677 C CA . ILE A 1 90 ? 4.426 -2.619 -8.964 1.00 87.62 90 ILE A CA 1
ATOM 678 C C . ILE A 1 90 ? 4.010 -1.804 -10.190 1.00 87.62 90 ILE A C 1
ATOM 680 O O . ILE A 1 90 ? 3.452 -2.354 -11.143 1.00 87.62 90 ILE A O 1
ATOM 684 N N . ILE A 1 91 ? 4.273 -0.494 -10.174 1.00 86.94 91 ILE A N 1
ATOM 685 C CA . ILE A 1 91 ? 3.761 0.423 -11.198 1.00 86.94 91 ILE A CA 1
ATOM 686 C C . ILE A 1 91 ? 4.711 0.641 -12.376 1.00 86.94 91 ILE A C 1
ATOM 688 O O . ILE A 1 91 ? 4.277 1.223 -13.373 1.00 86.94 91 ILE A O 1
ATOM 692 N N . TRP A 1 92 ? 5.970 0.194 -12.274 1.00 79.94 92 TRP A N 1
ATOM 693 C CA . TRP A 1 92 ? 7.027 0.508 -13.233 1.00 79.94 92 TRP A CA 1
ATOM 694 C C . TRP A 1 92 ? 6.598 0.188 -14.658 1.00 79.94 92 TRP A C 1
ATOM 696 O O . TRP A 1 92 ? 6.427 -0.962 -15.063 1.00 79.94 92 TRP A O 1
ATOM 706 N N . ASN A 1 93 ? 6.506 1.247 -15.446 1.00 67.31 93 ASN A N 1
ATOM 707 C CA . ASN A 1 93 ? 6.553 1.213 -16.892 1.00 67.31 93 ASN A CA 1
ATOM 708 C C . ASN A 1 93 ? 7.285 2.485 -17.349 1.00 67.31 93 ASN A C 1
ATOM 710 O O . ASN A 1 93 ? 7.438 3.428 -16.576 1.00 67.31 93 ASN A O 1
ATOM 714 N N . LYS A 1 94 ? 7.750 2.528 -18.602 1.00 61.66 94 LYS A N 1
ATOM 715 C CA . LYS A 1 94 ? 8.554 3.648 -19.136 1.00 61.66 94 LYS A CA 1
ATOM 716 C C . LYS A 1 94 ? 7.849 5.020 -19.116 1.00 61.66 94 LYS A C 1
ATOM 718 O O . LYS A 1 94 ? 8.467 6.000 -19.508 1.00 61.66 94 LYS A O 1
ATOM 723 N N . THR A 1 95 ? 6.572 5.084 -18.741 1.00 62.41 95 THR A N 1
ATOM 724 C CA . THR A 1 95 ? 5.686 6.239 -18.947 1.00 62.41 95 THR A CA 1
ATOM 725 C C . THR A 1 95 ? 4.960 6.709 -17.687 1.00 62.41 95 THR A C 1
ATOM 727 O O . THR A 1 95 ? 4.194 7.658 -17.774 1.00 62.41 95 THR A O 1
ATOM 730 N N . THR A 1 96 ? 5.117 6.035 -16.545 1.00 70.06 96 THR A N 1
ATOM 731 C CA . THR A 1 96 ? 4.389 6.383 -15.315 1.00 70.06 96 THR A CA 1
ATOM 732 C C . THR A 1 96 ? 5.237 7.302 -14.459 1.00 70.06 96 THR A C 1
ATOM 734 O O . THR A 1 96 ? 6.309 6.899 -14.009 1.00 70.06 96 THR A O 1
ATOM 737 N N . ASP A 1 97 ? 4.716 8.497 -14.204 1.00 82.31 97 ASP A N 1
ATOM 738 C CA . ASP A 1 97 ? 5.256 9.420 -13.217 1.00 82.31 97 ASP A CA 1
ATOM 739 C C . ASP A 1 97 ? 4.736 9.059 -11.810 1.00 82.31 97 ASP A C 1
ATOM 741 O O . ASP A 1 97 ? 3.546 8.789 -11.610 1.00 82.31 97 ASP A O 1
ATOM 745 N N . MET A 1 98 ? 5.636 9.025 -10.825 1.00 87.12 98 MET A N 1
ATOM 746 C CA . MET A 1 98 ? 5.272 8.812 -9.422 1.00 87.12 98 MET A CA 1
ATOM 747 C C . MET A 1 98 ? 4.443 9.974 -8.869 1.00 87.12 98 MET A C 1
ATOM 749 O O . MET A 1 98 ? 3.608 9.741 -7.989 1.00 87.12 98 MET A O 1
ATOM 753 N N . ASP A 1 99 ? 4.652 11.195 -9.365 1.00 88.88 99 ASP A N 1
ATOM 754 C CA . ASP A 1 99 ? 3.898 12.391 -8.983 1.00 88.88 99 ASP A CA 1
ATOM 755 C C . ASP A 1 99 ? 2.456 12.324 -9.471 1.00 88.88 99 ASP A C 1
ATOM 757 O O . ASP A 1 99 ? 1.534 12.557 -8.683 1.00 88.88 99 ASP A O 1
ATOM 761 N N . ASP A 1 100 ? 2.235 11.864 -10.703 1.00 89.94 100 ASP A N 1
ATOM 762 C CA . ASP A 1 100 ? 0.888 11.608 -11.219 1.00 89.94 100 ASP A CA 1
ATOM 763 C C . ASP A 1 100 ? 0.179 10.531 -10.391 1.00 89.94 100 ASP A C 1
ATOM 765 O O . ASP A 1 100 ? -0.966 10.702 -9.968 1.00 89.94 100 ASP A O 1
ATOM 769 N N . PHE A 1 101 ? 0.865 9.418 -10.102 1.00 92.25 101 PHE A N 1
ATOM 770 C CA . PHE A 1 101 ? 0.280 8.340 -9.303 1.00 92.25 101 PHE A CA 1
ATOM 771 C C . PHE A 1 101 ? -0.043 8.786 -7.870 1.00 92.25 101 PHE A C 1
ATOM 773 O O . PHE A 1 101 ? -1.095 8.445 -7.331 1.00 92.25 101 PHE A O 1
ATOM 780 N N . THR A 1 102 ? 0.825 9.589 -7.260 1.00 93.38 102 THR A N 1
ATOM 781 C CA . THR A 1 102 ? 0.591 10.136 -5.913 1.00 93.38 102 THR A CA 1
ATOM 782 C C . THR A 1 102 ? -0.564 11.126 -5.915 1.00 93.38 102 THR A C 1
ATOM 784 O O . THR A 1 102 ? -1.395 11.079 -5.013 1.00 93.38 102 THR A O 1
ATOM 787 N N . SER A 1 103 ? -0.682 11.952 -6.955 1.00 93.94 103 SER A N 1
ATOM 788 C CA . SER A 1 103 ? -1.821 12.858 -7.129 1.00 93.94 103 SER A CA 1
ATOM 789 C C . SER A 1 103 ? -3.143 12.088 -7.209 1.00 93.94 103 SER A C 1
ATOM 791 O O . SER A 1 103 ? -4.122 12.472 -6.572 1.00 93.94 103 SER A O 1
ATOM 793 N N . LEU A 1 104 ? -3.170 10.947 -7.910 1.00 95.19 104 LEU A N 1
ATOM 794 C CA . LEU A 1 104 ? -4.349 10.074 -7.949 1.00 95.19 104 LEU A CA 1
ATOM 795 C C . LEU A 1 104 ? -4.710 9.508 -6.566 1.00 95.19 104 LEU A C 1
ATOM 797 O O . LEU A 1 104 ? -5.889 9.475 -6.209 1.00 95.19 104 LEU A O 1
ATOM 801 N N . LEU A 1 105 ? -3.718 9.077 -5.779 1.00 97.06 105 LEU A N 1
ATOM 802 C CA . LEU A 1 105 ? -3.947 8.610 -4.405 1.00 97.06 105 LEU A CA 1
ATOM 803 C C . LEU A 1 105 ? -4.427 9.738 -3.490 1.00 97.06 105 LEU A C 1
ATOM 805 O O . LEU A 1 105 ? -5.282 9.514 -2.637 1.00 97.06 105 LEU A O 1
ATOM 809 N N . PHE A 1 106 ? -3.925 10.955 -3.684 1.00 97.06 106 PHE A N 1
ATOM 810 C CA . PHE A 1 106 ? -4.334 12.116 -2.904 1.00 97.06 106 PHE A CA 1
ATOM 811 C C . PHE A 1 106 ? -5.802 12.477 -3.140 1.00 97.06 106 PHE A C 1
ATOM 813 O O . PHE A 1 106 ? -6.553 12.669 -2.183 1.00 97.06 106 PHE A O 1
ATOM 820 N N . GLU A 1 107 ? -6.255 12.483 -4.393 1.00 97.44 107 GLU A N 1
ATOM 821 C CA . GLU A 1 107 ? -7.670 12.708 -4.706 1.00 97.44 107 GLU A CA 1
ATOM 822 C C . GLU A 1 107 ? -8.569 11.569 -4.196 1.00 97.44 107 GLU A C 1
ATOM 824 O O . GLU A 1 107 ? -9.654 11.814 -3.655 1.00 97.44 107 GLU A O 1
ATOM 829 N N . LEU A 1 108 ? -8.102 10.317 -4.274 1.00 97.88 108 LEU A N 1
ATOM 830 C CA . LEU A 1 108 ? -8.823 9.185 -3.687 1.00 97.88 108 LEU A CA 1
ATOM 831 C C . LEU A 1 108 ? -8.906 9.302 -2.158 1.00 97.88 108 LEU A C 1
ATOM 833 O O . LEU A 1 108 ? -9.949 9.006 -1.576 1.00 97.88 108 LEU A O 1
ATOM 837 N N . SER A 1 109 ? -7.847 9.785 -1.510 1.00 98.12 109 SER A N 1
ATOM 838 C CA . SER A 1 109 ? -7.803 10.013 -0.065 1.00 98.12 109 SER A CA 1
ATOM 839 C C . SER A 1 109 ? -8.843 11.031 0.375 1.00 98.12 109 SER A C 1
ATOM 841 O O . SER A 1 109 ? -9.596 10.775 1.309 1.00 98.12 109 SER A O 1
ATOM 843 N N . LYS A 1 110 ? -8.960 12.156 -0.340 1.00 97.69 110 LYS A N 1
ATOM 844 C CA . LYS A 1 110 ? -10.006 13.157 -0.073 1.00 97.69 110 LYS A CA 1
ATOM 845 C C . LYS A 1 110 ? -11.412 12.585 -0.226 1.00 97.69 110 LYS A C 1
ATOM 847 O O . LYS A 1 110 ? -12.311 12.969 0.512 1.00 97.69 110 LYS A O 1
ATOM 852 N N . THR A 1 111 ? -11.594 11.689 -1.194 1.00 96.69 111 THR A N 1
ATOM 853 C CA . THR A 1 111 ? -12.897 11.088 -1.502 1.00 96.69 111 THR A CA 1
ATOM 854 C C . THR A 1 111 ? -13.310 10.043 -0.465 1.00 96.69 111 THR A C 1
ATOM 856 O O . THR A 1 111 ? -14.483 9.945 -0.123 1.00 96.69 111 THR A O 1
ATOM 859 N N . THR A 1 112 ? -12.356 9.249 0.021 1.00 97.31 112 THR A N 1
ATOM 860 C CA . THR A 1 112 ? -12.623 8.057 0.845 1.00 97.31 112 THR A CA 1
ATOM 861 C C . THR A 1 112 ? -12.329 8.257 2.329 1.00 97.31 112 THR A C 1
ATOM 863 O O . THR A 1 112 ? -12.819 7.489 3.147 1.00 97.31 112 THR A O 1
ATOM 866 N N . GLY A 1 113 ? -11.521 9.258 2.686 1.00 97.00 113 GLY A N 1
ATOM 867 C CA . GLY A 1 113 ? -10.974 9.432 4.032 1.00 97.00 113 GLY A CA 1
ATOM 868 C C . GLY A 1 113 ? -9.786 8.516 4.354 1.00 97.00 113 GLY A C 1
ATOM 869 O O . GLY A 1 113 ? -9.189 8.669 5.415 1.00 97.00 113 GLY A O 1
ATOM 870 N N . VAL A 1 114 ? -9.411 7.603 3.449 1.00 98.38 114 VAL A N 1
ATOM 871 C CA . VAL A 1 114 ? -8.298 6.661 3.641 1.00 98.38 114 VAL A CA 1
ATOM 872 C C . VAL A 1 114 ? -6.960 7.387 3.552 1.00 98.38 114 VAL A C 1
ATOM 874 O O . VAL A 1 114 ? -6.739 8.180 2.630 1.00 98.38 114 VAL A O 1
ATOM 877 N N . ASN A 1 115 ? -6.036 7.093 4.465 1.00 98.12 115 ASN A N 1
ATOM 878 C CA . ASN A 1 115 ? -4.652 7.547 4.357 1.00 98.12 115 ASN A CA 1
ATOM 879 C C . ASN A 1 115 ? -3.829 6.567 3.523 1.00 98.12 115 ASN A C 1
ATOM 881 O O . ASN A 1 115 ? -3.930 5.347 3.674 1.00 98.12 115 ASN A O 1
ATOM 885 N N . PHE A 1 116 ? -2.984 7.105 2.650 1.00 98.19 116 PHE A N 1
ATOM 886 C CA . PHE A 1 116 ? -2.079 6.299 1.841 1.00 98.19 116 PHE A CA 1
ATOM 887 C C . PHE A 1 116 ? -0.642 6.518 2.274 1.00 98.19 116 PHE A C 1
ATOM 889 O O . PHE A 1 116 ? -0.212 7.653 2.450 1.00 98.19 116 PHE A O 1
ATOM 896 N N . HIS A 1 117 ? 0.109 5.429 2.379 1.00 97.44 117 HIS A N 1
ATOM 897 C CA . HIS A 1 117 ? 1.519 5.440 2.739 1.00 97.44 117 HIS A CA 1
ATOM 898 C C . HIS A 1 117 ? 2.281 4.692 1.654 1.00 97.44 117 HIS A C 1
ATOM 900 O O . HIS A 1 117 ? 2.094 3.487 1.494 1.00 97.44 117 HIS A O 1
ATOM 906 N N . ILE A 1 118 ? 3.107 5.384 0.874 1.00 95.62 118 ILE A N 1
ATOM 907 C CA . ILE A 1 118 ? 3.824 4.776 -0.248 1.00 95.62 118 ILE A CA 1
ATOM 908 C C . ILE A 1 118 ? 5.327 4.816 -0.025 1.00 95.62 118 ILE A C 1
ATOM 910 O O . ILE A 1 118 ? 5.896 5.850 0.322 1.00 95.62 118 ILE A O 1
ATOM 914 N N . ALA A 1 119 ? 5.983 3.687 -0.282 1.00 93.62 119 ALA A N 1
ATOM 915 C CA . ALA A 1 119 ? 7.432 3.593 -0.284 1.00 93.62 119 ALA A CA 1
ATOM 916 C C . ALA A 1 119 ? 7.963 3.196 -1.661 1.00 93.62 119 ALA A C 1
ATOM 918 O O . ALA A 1 119 ? 7.471 2.263 -2.309 1.00 93.62 119 ALA A O 1
ATOM 919 N N . TYR A 1 120 ? 8.999 3.900 -2.114 1.00 91.00 120 TYR A N 1
ATOM 920 C CA . TYR A 1 120 ? 9.686 3.581 -3.360 1.00 91.00 120 TYR A CA 1
ATOM 921 C C . TYR A 1 120 ? 11.154 4.002 -3.354 1.00 91.00 120 TYR A C 1
ATOM 923 O O . TYR A 1 120 ? 11.605 4.801 -2.539 1.00 91.00 120 TYR A O 1
ATOM 931 N N . CYS A 1 121 ? 11.939 3.380 -4.236 1.00 87.50 121 CYS A N 1
ATOM 932 C CA . CYS A 1 121 ? 13.353 3.700 -4.369 1.00 87.50 121 CYS A CA 1
ATOM 933 C C . CYS A 1 121 ? 13.526 5.011 -5.132 1.00 87.50 121 CYS A C 1
ATOM 935 O O . CYS A 1 121 ? 13.039 5.133 -6.251 1.00 87.50 121 CYS A O 1
ATOM 937 N N . ASP A 1 122 ? 14.286 5.935 -4.564 1.00 85.19 122 ASP A N 1
ATOM 938 C CA . ASP A 1 122 ? 14.775 7.109 -5.272 1.00 85.19 122 ASP A CA 1
ATOM 939 C C . ASP A 1 122 ? 16.303 7.054 -5.252 1.00 85.19 122 ASP A C 1
ATOM 941 O O . ASP A 1 122 ? 16.914 7.049 -4.187 1.00 85.19 122 ASP A O 1
ATOM 945 N N . ASN A 1 123 ? 16.921 6.926 -6.426 1.00 76.19 123 ASN A N 1
ATOM 946 C CA . ASN A 1 123 ? 18.379 6.833 -6.536 1.00 76.19 123 ASN A CA 1
ATOM 947 C C . ASN A 1 123 ? 19.065 8.203 -6.434 1.00 76.19 123 ASN A C 1
ATOM 949 O O . ASN A 1 123 ? 20.286 8.249 -6.305 1.00 76.19 123 ASN A O 1
ATOM 953 N N . TYR A 1 124 ? 18.304 9.298 -6.503 1.00 78.31 124 TYR A N 1
ATOM 954 C CA . TYR A 1 124 ? 18.814 10.658 -6.334 1.00 78.31 124 TYR A CA 1
ATOM 955 C C . TYR A 1 124 ? 18.794 11.100 -4.866 1.00 78.31 124 TYR A C 1
ATOM 957 O O . TYR A 1 124 ? 19.583 11.960 -4.480 1.00 78.31 124 TYR A O 1
ATOM 965 N N . SER A 1 125 ? 17.962 10.451 -4.047 1.00 76.25 125 SER A N 1
ATOM 966 C CA . SER A 1 125 ? 17.880 10.635 -2.597 1.00 76.25 125 SER A CA 1
ATOM 967 C C . SER A 1 125 ? 18.578 9.472 -1.875 1.00 76.25 125 SER A C 1
ATOM 969 O O . SER A 1 125 ? 17.979 8.413 -1.679 1.00 76.25 125 SER A O 1
ATOM 971 N N . PRO A 1 126 ? 19.863 9.597 -1.492 1.00 72.12 126 PRO A N 1
ATOM 972 C CA . PRO A 1 126 ? 20.588 8.498 -0.852 1.00 72.12 126 PRO A CA 1
ATOM 973 C C . PRO A 1 126 ? 20.063 8.179 0.556 1.00 72.12 126 PRO A C 1
ATOM 975 O O . PRO A 1 126 ? 20.121 7.027 0.990 1.00 72.12 126 PRO A O 1
ATOM 978 N N . GLU A 1 127 ? 19.528 9.180 1.251 1.00 85.94 127 GLU A N 1
ATOM 979 C CA . GLU A 1 127 ? 18.979 9.061 2.601 1.00 85.94 127 GLU A CA 1
ATOM 980 C C . GLU A 1 127 ? 17.462 8.825 2.585 1.00 85.94 127 GLU A C 1
ATOM 982 O O . GLU A 1 127 ? 16.802 8.960 1.554 1.00 85.94 127 GLU A O 1
ATOM 987 N N . LEU A 1 128 ? 16.909 8.431 3.736 1.00 87.94 128 LEU A N 1
ATOM 988 C CA . LEU A 1 128 ? 15.463 8.335 3.916 1.00 87.94 128 LEU A CA 1
ATOM 989 C C . LEU A 1 128 ? 14.848 9.735 3.915 1.00 87.94 128 LEU A C 1
ATOM 991 O O . LEU A 1 128 ? 15.176 10.550 4.775 1.00 87.94 128 LEU A O 1
ATOM 995 N N . VAL A 1 129 ? 13.921 9.975 2.995 1.00 87.50 129 VAL A N 1
ATOM 996 C CA . VAL A 1 129 ? 13.135 11.210 2.929 1.00 87.50 129 VAL A CA 1
ATOM 997 C C . VAL A 1 129 ? 11.670 10.878 3.198 1.00 87.50 129 VAL A C 1
ATOM 999 O O . VAL A 1 129 ? 11.171 9.824 2.793 1.00 87.50 129 VAL A O 1
ATOM 1002 N N . HIS A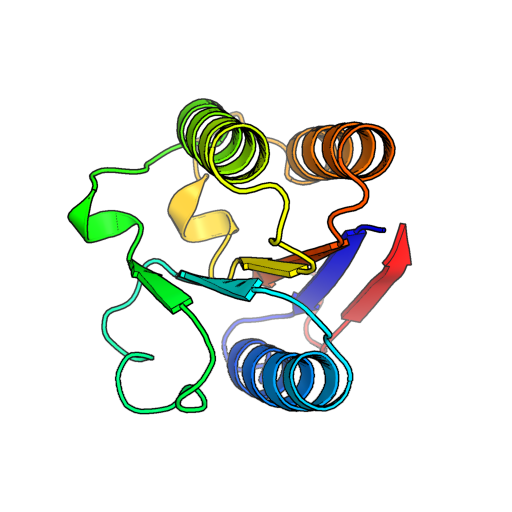 1 130 ? 11.006 11.766 3.937 1.00 85.75 130 HIS A N 1
ATOM 1003 C CA . HIS A 1 130 ? 9.620 11.629 4.372 1.00 85.75 130 HIS A CA 1
ATOM 1004 C C . HIS A 1 130 ? 8.840 12.890 4.015 1.00 85.75 130 HIS A C 1
ATOM 1006 O O . HIS A 1 130 ? 9.204 13.984 4.449 1.00 85.75 130 HIS A O 1
ATOM 1012 N N . GLU A 1 131 ? 7.791 12.742 3.213 1.00 85.75 131 GLU A N 1
ATOM 1013 C CA . GLU A 1 131 ? 6.978 13.857 2.723 1.00 85.75 131 GLU A CA 1
ATOM 1014 C C . GLU A 1 131 ? 5.496 13.556 2.935 1.00 85.75 131 GLU A C 1
ATOM 1016 O O . GLU A 1 131 ? 5.051 12.425 2.746 1.00 85.75 131 GLU A O 1
ATOM 1021 N N . ASN A 1 132 ? 4.720 14.576 3.304 1.00 85.19 132 ASN A N 1
ATOM 1022 C CA . ASN A 1 132 ? 3.286 14.452 3.555 1.00 85.19 132 ASN A CA 1
ATOM 1023 C C . ASN A 1 132 ? 2.522 15.431 2.664 1.00 85.19 132 ASN A C 1
ATOM 1025 O O . ASN A 1 132 ? 2.857 16.617 2.636 1.00 85.19 132 ASN A O 1
ATOM 1029 N N . TYR A 1 133 ? 1.495 14.924 1.984 1.00 76.25 133 TYR A N 1
ATOM 1030 C CA . TYR A 1 133 ? 0.611 15.657 1.079 1.00 76.25 133 TYR A CA 1
ATOM 1031 C C . TYR A 1 133 ? -0.842 15.601 1.564 1.00 76.25 133 TYR A C 1
ATOM 1033 O O . TYR A 1 133 ? -1.317 14.514 1.996 1.00 76.25 133 TYR A O 1
#